Protein AF-A0A1V6JJ56-F1 (afdb_monomer)

Foldseek 3Di:
DVVVVVVVCVVCVVVPLFDWDWDWDADPVRDIDIDIDDGDLLSLQCVQQVASAFDPDQPPDARGEHELVSLLVSLVSCVVVDPDPFSLVSSLVSLVSCSVRNYHYPPHRSVVVNVCSVVVVCVVVRVD

Solvent-accessible surface area (backbone atoms only — not comparable to full-atom values): 7423 Å² total; per-residue (Å²): 110,68,72,60,52,54,52,48,51,64,77,40,55,93,45,68,96,50,72,57,56,70,50,76,50,73,47,98,85,76,47,72,48,80,47,75,51,79,59,48,68,68,48,55,51,27,59,73,33,72,37,96,60,65,27,94,46,50,84,81,40,72,51,36,53,33,53,64,68,57,43,47,50,52,24,62,76,42,41,94,81,49,92,50,93,43,62,61,50,30,30,45,55,48,36,54,49,27,44,70,34,9,31,26,40,71,86,35,55,29,70,58,52,52,48,40,48,71,73,49,76,46,47,80,75,48,76,106

Radius of gyration: 17.36 Å; Cα contacts (8 Å, |Δi|>4): 171; chains: 1; bounding box: 45×35×47 Å

Nearest PDB structures (foldseek):
  5dar-assembly2_F  TM=9.388E-01  e=1.114E-13  Methanocaldococcus jannaschii
  7asa-assembly1_K  TM=8.728E-01  e=2.189E-09  Bacillus subtilis subsp. subtilis str. 168
  1jqs-assembly1_A  TM=8.949E-01  e=4.533E-09  Escherichia coli
  8v9l-assembly1_J  TM=8.299E-01  e=4.275E-08  Mycolicibacterium smegmatis MC2 155
  5mmm-assembly1_J  TM=7.589E-01  e=2.331E-08  Spinacia oleracea

Structure (mmCIF, N/CA/C/O backbone):
data_AF-A0A1V6JJ56-F1
#
_entry.id   AF-A0A1V6JJ56-F1
#
loop_
_atom_site.group_PDB
_atom_site.id
_atom_site.type_symbol
_atom_site.label_atom_id
_atom_site.label_alt_id
_atom_site.label_comp_id
_atom_site.label_asym_id
_atom_site.label_entity_id
_atom_site.label_seq_id
_atom_site.pdbx_PDB_ins_code
_atom_site.Cartn_x
_atom_site.Cartn_y
_atom_site.Cartn_z
_atom_site.occupancy
_atom_site.B_iso_or_equiv
_atom_site.auth_seq_id
_atom_site.auth_comp_id
_atom_site.auth_asym_id
_atom_site.auth_atom_id
_atom_site.pdbx_PDB_model_num
ATOM 1 N N . MET A 1 1 ? 16.982 4.528 -26.884 1.00 60.19 1 MET A N 1
ATOM 2 C CA . MET A 1 1 ? 16.050 5.174 -25.929 1.00 60.19 1 MET A CA 1
ATOM 3 C C . MET A 1 1 ? 14.594 4.828 -26.216 1.00 60.19 1 MET A C 1
ATOM 5 O O . MET A 1 1 ? 14.000 4.235 -25.333 1.00 60.19 1 MET A O 1
ATOM 9 N N . LYS A 1 2 ? 14.036 5.088 -27.414 1.00 71.12 2 LYS A N 1
ATOM 10 C CA . LYS A 1 2 ? 12.629 4.735 -27.731 1.00 71.12 2 LYS A CA 1
ATOM 11 C C . LYS A 1 2 ? 12.255 3.277 -27.430 1.00 71.12 2 LYS A C 1
ATOM 13 O O . LYS A 1 2 ? 11.293 3.057 -26.717 1.00 71.12 2 LYS A O 1
ATOM 18 N N . ALA A 1 3 ? 13.086 2.316 -27.843 1.00 76.38 3 ALA A N 1
ATOM 19 C CA . ALA A 1 3 ? 12.835 0.894 -27.583 1.00 76.38 3 ALA A CA 1
ATOM 20 C C . ALA A 1 3 ? 12.658 0.556 -26.087 1.00 76.38 3 ALA A C 1
ATOM 22 O O . ALA A 1 3 ? 11.805 -0.245 -25.743 1.00 76.38 3 ALA A O 1
ATOM 23 N N . VAL A 1 4 ? 13.412 1.210 -25.195 1.00 76.38 4 VAL A N 1
ATOM 24 C CA . VAL A 1 4 ? 13.310 1.006 -23.737 1.00 76.38 4 VAL A CA 1
ATOM 25 C C . VAL A 1 4 ? 12.002 1.595 -23.203 1.00 76.38 4 VAL A C 1
ATOM 27 O O . VAL A 1 4 ? 11.331 0.973 -22.390 1.00 76.38 4 VAL A O 1
ATOM 30 N N . VAL A 1 5 ? 11.617 2.780 -23.684 1.00 78.31 5 VAL A N 1
ATOM 31 C CA . VAL A 1 5 ? 10.374 3.457 -23.278 1.00 78.31 5 VAL A CA 1
ATOM 32 C C . VAL A 1 5 ? 9.142 2.679 -23.746 1.00 78.31 5 VAL A C 1
ATOM 34 O O . VAL A 1 5 ? 8.200 2.510 -22.977 1.00 78.31 5 VAL A O 1
ATOM 37 N N . ASP A 1 6 ? 9.160 2.163 -24.974 1.00 82.31 6 ASP A N 1
ATOM 38 C CA . ASP A 1 6 ? 8.051 1.386 -25.536 1.00 82.31 6 ASP A CA 1
ATOM 39 C C . ASP A 1 6 ? 7.867 0.046 -24.802 1.00 82.31 6 ASP A C 1
ATOM 41 O O . ASP A 1 6 ? 6.738 -0.366 -24.529 1.00 82.31 6 ASP A O 1
ATOM 45 N N . GLU A 1 7 ? 8.969 -0.612 -24.431 1.00 80.88 7 GLU A N 1
ATOM 46 C CA . GLU A 1 7 ? 8.956 -1.853 -23.650 1.00 80.88 7 GLU A CA 1
ATOM 47 C C . GLU A 1 7 ? 8.431 -1.619 -22.221 1.00 80.88 7 GLU A C 1
ATOM 49 O O . GLU A 1 7 ? 7.619 -2.402 -21.725 1.00 80.88 7 GLU A O 1
ATOM 54 N N . ILE A 1 8 ? 8.837 -0.514 -21.577 1.00 80.38 8 ILE A N 1
ATOM 55 C CA . ILE A 1 8 ? 8.313 -0.104 -20.265 1.00 80.38 8 ILE A CA 1
ATOM 56 C C . ILE A 1 8 ? 6.808 0.127 -20.362 1.00 80.38 8 ILE A C 1
ATOM 58 O O . ILE A 1 8 ? 6.066 -0.495 -19.612 1.00 80.38 8 ILE A O 1
ATOM 62 N N . ASN A 1 9 ? 6.352 0.942 -21.318 1.00 79.38 9 ASN A N 1
ATOM 63 C CA . ASN A 1 9 ? 4.933 1.266 -21.481 1.00 79.38 9 ASN A CA 1
ATOM 64 C C . ASN A 1 9 ? 4.072 0.032 -21.777 1.00 79.38 9 ASN A C 1
ATOM 66 O O . ASN A 1 9 ? 2.933 -0.034 -21.323 1.00 79.38 9 ASN A O 1
ATOM 70 N N . LYS A 1 10 ? 4.601 -0.964 -22.503 1.00 81.12 10 LYS A N 1
ATOM 71 C CA . LYS A 1 10 ? 3.916 -2.252 -22.694 1.00 81.12 10 LYS A CA 1
ATOM 72 C C . LYS A 1 10 ? 3.760 -3.018 -21.384 1.00 81.12 10 LYS A C 1
ATOM 74 O O . LYS A 1 10 ? 2.677 -3.525 -21.119 1.00 81.12 10 LYS A O 1
ATOM 79 N N . LYS A 1 11 ? 4.819 -3.105 -20.572 1.00 75.44 11 LYS A N 1
ATOM 80 C CA . LYS A 1 11 ? 4.787 -3.832 -19.291 1.00 75.44 11 LYS A CA 1
ATOM 81 C C . LYS A 1 11 ? 4.022 -3.087 -18.192 1.00 75.44 11 LYS A C 1
ATOM 83 O O . LYS A 1 11 ? 3.528 -3.721 -17.267 1.00 75.44 11 LYS A O 1
ATOM 88 N N . THR A 1 12 ? 3.918 -1.761 -18.274 1.00 74.94 12 THR A N 1
ATOM 89 C CA . THR A 1 12 ? 3.207 -0.922 -17.296 1.00 74.94 12 THR A CA 1
ATOM 90 C C . THR A 1 12 ? 1.808 -0.505 -17.750 1.00 74.94 12 THR A C 1
ATOM 92 O O . THR A 1 12 ? 1.141 0.231 -17.023 1.00 74.94 12 THR A O 1
ATOM 95 N N . ALA A 1 13 ? 1.322 -0.991 -18.899 1.00 71.69 13 ALA A N 1
ATOM 96 C CA . ALA A 1 13 ? -0.000 -0.654 -19.433 1.00 71.69 13 ALA A CA 1
ATOM 97 C C . ALA A 1 13 ? -1.139 -0.967 -18.444 1.00 71.69 13 ALA A C 1
ATOM 99 O O . ALA A 1 13 ? -2.054 -0.160 -18.279 1.00 71.69 13 ALA A O 1
ATOM 100 N N . ASP A 1 14 ? -1.039 -2.078 -17.712 1.00 68.81 14 ASP A N 1
ATOM 101 C CA . ASP A 1 14 ? -2.023 -2.480 -16.692 1.00 68.81 14 ASP A CA 1
ATOM 102 C C . ASP A 1 14 ? -1.948 -1.624 -15.410 1.00 68.81 14 ASP A C 1
ATOM 104 O O . ASP A 1 14 ? -2.877 -1.582 -14.591 1.00 68.81 14 ASP A O 1
ATOM 108 N N . PHE A 1 15 ? -0.838 -0.899 -15.250 1.00 67.88 15 PHE A N 1
ATOM 109 C CA . PHE A 1 15 ? -0.556 0.002 -14.137 1.00 67.88 15 PHE A CA 1
ATOM 110 C C . PHE A 1 15 ? -0.670 1.482 -14.528 1.00 67.88 15 PHE A C 1
ATOM 112 O O . PHE A 1 15 ? -0.161 2.350 -13.818 1.00 67.88 15 PHE A O 1
ATOM 119 N N . ASN A 1 16 ? -1.333 1.787 -15.646 1.00 63.53 16 ASN A N 1
ATOM 120 C CA . ASN A 1 16 ? -1.449 3.149 -16.151 1.00 63.53 16 ASN A CA 1
ATOM 121 C C . ASN A 1 16 ? -2.060 4.090 -15.092 1.00 63.53 16 ASN A C 1
ATOM 123 O O . ASN A 1 16 ? -3.086 3.782 -14.484 1.00 63.53 16 ASN A O 1
ATOM 127 N N . GLY A 1 17 ? -1.396 5.221 -14.844 1.00 66.81 17 GLY A N 1
ATOM 128 C CA . GLY A 1 17 ? -1.743 6.165 -13.776 1.00 66.81 17 GLY A CA 1
ATOM 129 C C . GLY A 1 17 ? -1.116 5.877 -12.403 1.00 66.81 17 GLY A C 1
ATOM 130 O O . GLY A 1 17 ? -1.278 6.691 -11.497 1.00 66.81 17 GLY A O 1
ATOM 131 N N . MET A 1 18 ? -0.367 4.780 -12.233 1.00 72.50 18 MET A N 1
ATOM 132 C CA . MET A 1 18 ? 0.359 4.466 -10.996 1.00 72.50 18 MET A CA 1
ATOM 133 C C . MET A 1 18 ? 1.869 4.646 -11.161 1.00 72.50 18 MET A C 1
ATOM 135 O O . MET A 1 18 ? 2.451 4.345 -12.201 1.00 72.50 18 MET A O 1
ATOM 139 N N . GLN A 1 19 ? 2.527 5.115 -10.102 1.00 70.62 19 GLN A N 1
ATOM 140 C CA . GLN A 1 19 ? 3.986 5.152 -10.046 1.00 70.62 19 GLN A CA 1
ATOM 141 C C . GLN A 1 19 ? 4.504 3.744 -9.752 1.00 70.62 19 GLN A C 1
ATOM 143 O O . GLN A 1 19 ? 4.241 3.221 -8.676 1.00 70.62 19 GLN A O 1
ATOM 148 N N . VAL A 1 20 ? 5.232 3.133 -10.687 1.00 77.75 20 VAL A N 1
ATOM 149 C CA . VAL A 1 20 ? 5.821 1.797 -10.512 1.00 77.75 20 VAL A CA 1
ATOM 150 C C . VAL A 1 20 ? 7.342 1.899 -10.635 1.00 77.75 20 VAL A C 1
ATOM 152 O O . VAL A 1 20 ? 7.820 2.507 -11.596 1.00 77.75 20 VAL A O 1
ATOM 155 N N . PRO A 1 21 ? 8.121 1.350 -9.686 1.00 78.75 21 PRO A N 1
ATOM 156 C CA . PRO A 1 21 ? 9.571 1.315 -9.814 1.00 78.75 21 PRO A CA 1
ATOM 157 C C . PRO A 1 21 ? 9.977 0.359 -10.942 1.00 78.75 21 PRO A C 1
ATOM 159 O O . PRO A 1 21 ? 9.478 -0.762 -11.033 1.00 78.75 21 PRO A O 1
ATOM 162 N N . VAL A 1 22 ? 10.901 0.801 -11.793 1.00 82.69 22 VAL A N 1
ATOM 163 C CA . VAL A 1 22 ? 11.432 0.005 -12.905 1.00 82.69 22 VAL A CA 1
ATOM 164 C C . VAL A 1 22 ? 12.946 -0.061 -12.782 1.00 82.69 22 VAL A C 1
ATOM 166 O O . VAL A 1 22 ? 13.608 0.974 -12.699 1.00 82.69 22 VAL A O 1
ATOM 169 N N . ILE A 1 23 ? 13.486 -1.276 -12.789 1.00 83.38 23 ILE A N 1
ATOM 170 C CA . ILE A 1 23 ? 14.924 -1.527 -12.822 1.00 83.38 23 ILE A CA 1
ATOM 171 C C . ILE A 1 23 ? 15.303 -1.827 -14.270 1.00 83.38 23 ILE A C 1
ATOM 173 O O . ILE A 1 23 ? 14.744 -2.722 -14.906 1.00 83.38 23 ILE A O 1
ATOM 177 N N . VAL A 1 24 ? 16.238 -1.040 -14.804 1.00 83.38 24 VAL A N 1
ATOM 178 C CA . VAL A 1 24 ? 16.774 -1.219 -16.155 1.00 83.38 24 VAL A CA 1
ATOM 179 C C . VAL A 1 24 ? 18.225 -1.649 -16.035 1.00 83.38 24 VAL A C 1
ATOM 181 O O . VAL A 1 24 ? 19.091 -0.846 -15.693 1.00 83.38 24 VAL A O 1
ATOM 184 N N . THR A 1 25 ? 18.485 -2.913 -16.343 1.00 84.31 25 THR A N 1
ATOM 185 C CA . THR A 1 25 ? 19.838 -3.469 -16.378 1.00 84.31 25 THR A CA 1
ATOM 186 C C . THR A 1 25 ? 20.345 -3.418 -17.810 1.00 84.31 25 THR A C 1
ATOM 188 O O . THR A 1 25 ? 19.688 -3.938 -18.710 1.00 84.31 25 THR A O 1
ATOM 191 N N . VAL A 1 26 ? 21.493 -2.777 -18.039 1.00 84.50 26 VAL A N 1
ATOM 192 C CA . VAL A 1 26 ? 22.120 -2.673 -19.365 1.00 84.50 26 VAL A CA 1
ATOM 193 C C . VAL A 1 26 ? 23.440 -3.432 -19.348 1.00 84.50 26 VAL A C 1
ATOM 195 O O . VAL A 1 26 ? 24.278 -3.179 -18.489 1.00 84.50 26 VAL A O 1
ATOM 198 N N . ASP A 1 27 ? 23.607 -4.350 -20.294 1.00 84.81 27 ASP A N 1
ATOM 199 C CA . ASP A 1 27 ? 24.822 -5.146 -20.480 1.00 84.81 27 ASP A CA 1
ATOM 200 C C . ASP A 1 27 ? 25.762 -4.493 -21.516 1.00 84.81 27 ASP A C 1
ATOM 202 O O . ASP A 1 27 ? 25.322 -3.717 -22.374 1.00 84.81 27 ASP A O 1
ATOM 206 N N . ASP A 1 28 ? 27.048 -4.853 -21.501 1.00 79.75 28 ASP A N 1
ATOM 207 C CA . ASP A 1 28 ? 2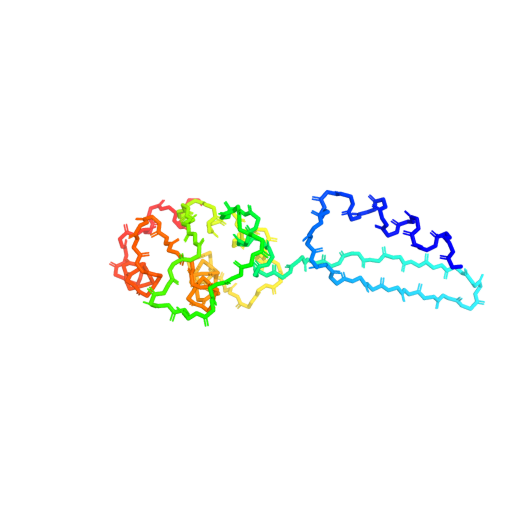8.094 -4.290 -22.378 1.00 79.75 28 ASP A CA 1
ATOM 208 C C . ASP A 1 28 ? 27.788 -4.483 -23.875 1.00 79.75 28 ASP A C 1
ATOM 210 O O . ASP A 1 28 ? 28.208 -3.704 -24.736 1.00 79.75 28 ASP A O 1
ATOM 214 N N . LYS A 1 29 ? 26.974 -5.494 -24.203 1.00 79.19 29 LYS A N 1
ATOM 215 C CA . LYS A 1 29 ? 26.482 -5.773 -25.561 1.00 79.19 29 LYS A CA 1
ATOM 216 C C . LYS A 1 29 ? 25.311 -4.884 -25.999 1.00 79.19 29 LYS A C 1
ATOM 218 O O . LYS A 1 29 ? 24.716 -5.150 -27.041 1.00 79.19 29 LYS A O 1
ATOM 223 N N . ARG A 1 30 ? 24.974 -3.836 -25.236 1.00 73.00 30 ARG A N 1
ATOM 224 C CA . ARG A 1 30 ? 23.795 -2.963 -25.436 1.00 73.00 30 ARG A CA 1
ATOM 225 C C . ARG A 1 30 ? 22.454 -3.699 -25.347 1.00 73.00 30 ARG A C 1
ATOM 227 O O . ARG A 1 30 ? 21.436 -3.178 -25.806 1.00 73.00 30 ARG A O 1
ATOM 234 N N . ASN A 1 31 ? 22.444 -4.882 -24.739 1.00 76.19 31 ASN A N 1
ATOM 235 C CA . ASN A 1 31 ? 21.213 -5.562 -24.361 1.00 76.19 31 ASN A CA 1
ATOM 236 C C . ASN A 1 31 ? 20.671 -4.916 -23.086 1.00 76.19 31 ASN A C 1
ATOM 238 O O . ASN A 1 31 ? 21.444 -4.539 -22.207 1.00 76.19 31 ASN A O 1
ATOM 242 N N . PHE A 1 32 ? 19.354 -4.773 -22.995 1.00 79.38 32 PHE A N 1
ATOM 243 C CA . PHE A 1 32 ? 18.687 -4.190 -21.839 1.00 79.38 32 PHE A CA 1
ATOM 244 C C . PHE A 1 32 ? 17.624 -5.155 -21.318 1.00 79.38 32 PHE A C 1
ATOM 246 O O . PHE A 1 32 ? 16.807 -5.663 -22.084 1.00 79.38 32 PHE A O 1
ATOM 253 N N . THR A 1 33 ? 17.627 -5.382 -20.011 1.00 80.06 33 THR A N 1
ATOM 254 C CA . THR A 1 33 ? 16.597 -6.141 -19.304 1.00 80.06 33 THR A CA 1
ATOM 255 C C . THR A 1 33 ? 15.804 -5.163 -18.455 1.00 80.06 33 THR A C 1
ATOM 257 O O . THR A 1 33 ? 16.376 -4.377 -17.702 1.00 80.06 33 THR A O 1
ATOM 260 N N . ILE A 1 34 ? 14.483 -5.186 -18.610 1.00 81.44 34 ILE A N 1
ATOM 261 C CA . ILE A 1 34 ? 13.566 -4.327 -17.862 1.00 81.44 34 ILE A CA 1
ATOM 262 C C . ILE A 1 34 ? 12.778 -5.201 -16.898 1.00 81.44 34 ILE A C 1
ATOM 264 O O . ILE A 1 34 ? 11.968 -6.030 -17.337 1.00 81.44 34 ILE A O 1
ATOM 268 N N . GLU A 1 35 ? 12.988 -4.971 -15.609 1.00 80.06 35 GLU A N 1
ATOM 269 C CA . GLU A 1 35 ? 12.243 -5.585 -14.516 1.00 80.06 35 GLU A CA 1
ATOM 270 C C . GLU A 1 35 ? 11.318 -4.535 -13.901 1.00 80.06 35 GLU A C 1
ATOM 272 O O . GLU A 1 35 ? 11.749 -3.466 -13.463 1.00 80.06 35 GLU A O 1
ATOM 277 N N . VAL A 1 36 ? 10.019 -4.823 -13.918 1.00 81.06 36 VAL A N 1
ATOM 278 C CA . VAL A 1 36 ? 9.006 -3.968 -13.300 1.00 81.06 36 VAL A CA 1
ATOM 279 C C . VAL A 1 36 ? 8.796 -4.474 -11.881 1.00 81.06 36 VAL A C 1
ATOM 281 O O . VAL A 1 36 ? 8.459 -5.639 -11.685 1.00 81.06 36 VAL A O 1
ATOM 284 N N . GLY A 1 37 ? 9.044 -3.612 -10.899 1.00 76.69 37 GLY A N 1
ATOM 285 C CA . GLY A 1 37 ? 8.852 -3.942 -9.495 1.00 76.69 37 GLY A CA 1
ATOM 286 C C . GLY A 1 37 ? 7.384 -3.897 -9.076 1.00 76.69 37 GLY A C 1
ATOM 287 O O . GLY A 1 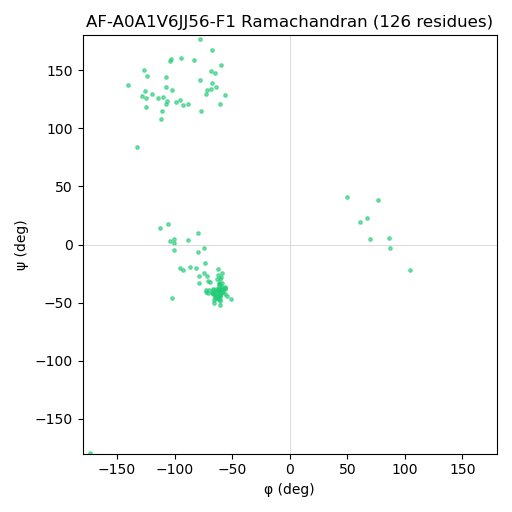37 ? 6.493 -3.511 -9.834 1.00 76.69 37 GLY A O 1
ATOM 288 N N . ILE A 1 38 ? 7.135 -4.256 -7.819 1.00 77.69 38 ILE A N 1
ATOM 289 C CA . ILE A 1 38 ? 5.801 -4.171 -7.223 1.00 77.69 38 ILE A CA 1
ATOM 290 C C . ILE A 1 38 ? 5.459 -2.689 -6.978 1.00 77.69 38 ILE A C 1
ATOM 292 O O . ILE A 1 38 ? 6.288 -1.954 -6.426 1.00 77.69 38 ILE A O 1
ATOM 296 N N . PRO A 1 39 ? 4.255 -2.218 -7.355 1.00 80.94 39 PRO A N 1
ATOM 297 C CA . PRO A 1 39 ? 3.837 -0.847 -7.090 1.00 80.94 39 PRO A CA 1
ATOM 298 C C . PRO A 1 39 ? 3.821 -0.505 -5.584 1.00 80.94 39 PRO A C 1
ATOM 300 O O . PRO A 1 39 ? 3.655 -1.371 -4.713 1.00 80.94 39 PRO A O 1
ATOM 303 N N . PRO A 1 40 ? 3.967 0.784 -5.233 1.00 84.19 40 PRO A N 1
ATOM 304 C CA . PRO A 1 40 ? 3.859 1.245 -3.860 1.00 84.19 40 PRO A CA 1
ATOM 305 C C . PRO A 1 40 ? 2.432 1.036 -3.339 1.00 84.19 40 PRO A C 1
ATOM 307 O O . PRO A 1 40 ? 1.454 1.157 -4.077 1.00 84.19 40 PRO A O 1
ATOM 310 N N . THR A 1 41 ? 2.310 0.768 -2.035 1.00 84.94 41 THR A N 1
ATOM 311 C CA . THR A 1 41 ? 1.015 0.482 -1.389 1.00 84.94 41 THR A CA 1
ATOM 312 C C . THR A 1 41 ? 0.059 1.655 -1.572 1.00 84.94 41 THR A C 1
ATOM 314 O O . THR A 1 41 ? -1.111 1.460 -1.869 1.00 84.94 41 THR A O 1
ATOM 317 N N . THR A 1 42 ? 0.584 2.878 -1.488 1.00 84.56 42 THR A N 1
ATOM 318 C CA . THR A 1 42 ? -0.148 4.124 -1.718 1.00 84.56 42 THR A CA 1
ATOM 319 C C . THR A 1 42 ? -0.852 4.151 -3.071 1.00 84.56 42 THR A C 1
ATOM 321 O O . THR A 1 42 ? -2.019 4.518 -3.130 1.00 84.56 42 THR A O 1
ATOM 324 N N . ALA A 1 43 ? -0.182 3.727 -4.148 1.00 84.12 43 ALA A N 1
ATOM 325 C CA . ALA A 1 43 ? -0.774 3.731 -5.484 1.00 84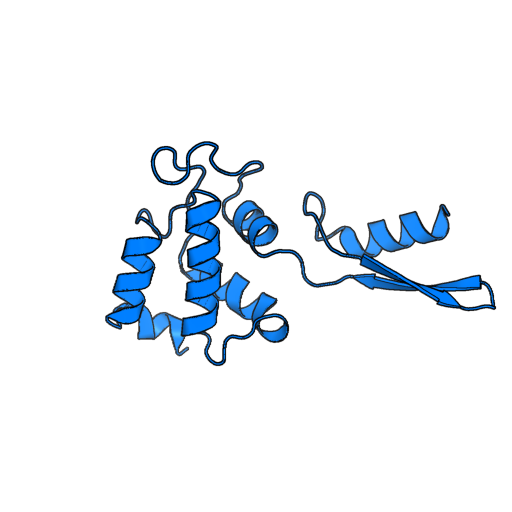.12 43 ALA A CA 1
ATOM 326 C C . ALA A 1 43 ? -1.881 2.675 -5.622 1.00 84.12 43 ALA A C 1
ATOM 328 O O . ALA A 1 43 ? -2.922 2.954 -6.211 1.00 84.12 43 ALA A O 1
ATOM 329 N N . LEU A 1 44 ? -1.687 1.493 -5.027 1.00 84.50 44 LEU A N 1
ATOM 330 C CA . LEU A 1 44 ? -2.704 0.437 -5.003 1.00 84.50 44 LEU A CA 1
ATOM 331 C C . LEU A 1 44 ? -3.946 0.857 -4.209 1.00 84.50 44 LEU A C 1
ATOM 333 O O . LEU A 1 44 ? -5.065 0.687 -4.683 1.00 84.50 44 LEU A O 1
ATOM 337 N N . VAL A 1 45 ? -3.749 1.464 -3.035 1.00 85.44 45 VAL A N 1
ATOM 338 C CA . VAL A 1 45 ? -4.841 1.992 -2.205 1.00 85.44 45 VAL A CA 1
ATOM 339 C C . VAL A 1 45 ? -5.588 3.101 -2.942 1.00 85.44 45 VAL A C 1
ATOM 341 O O . VAL A 1 45 ? -6.811 3.092 -2.960 1.00 85.44 45 VAL A O 1
ATOM 344 N N . MET A 1 46 ? -4.876 4.026 -3.593 1.00 83.31 46 MET A N 1
ATOM 345 C CA . MET A 1 46 ? -5.490 5.098 -4.383 1.00 83.31 46 MET A CA 1
ATOM 346 C C . MET A 1 46 ? -6.332 4.558 -5.546 1.00 83.31 46 MET A C 1
ATOM 348 O O . MET A 1 46 ? -7.4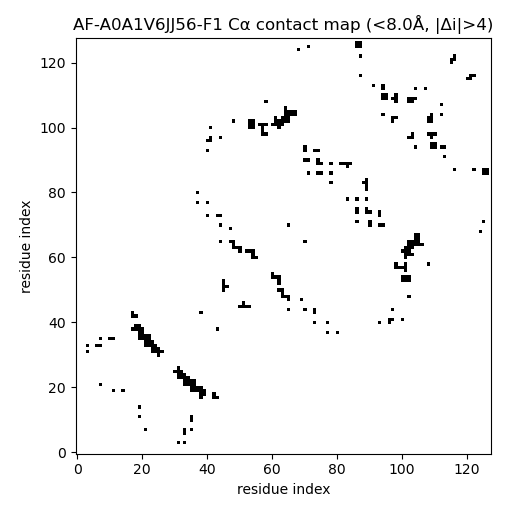23 5.068 -5.788 1.00 83.31 46 MET A O 1
ATOM 352 N N . LYS A 1 47 ? -5.865 3.502 -6.225 1.00 83.19 47 LYS A N 1
ATOM 353 C CA . LYS A 1 47 ? -6.600 2.847 -7.315 1.00 83.19 47 LYS A CA 1
ATOM 354 C C . LYS A 1 47 ? -7.882 2.176 -6.824 1.00 83.19 47 LYS A C 1
ATOM 356 O O . LYS A 1 47 ? -8.935 2.417 -7.403 1.00 83.19 47 LYS A O 1
ATOM 361 N N . GLU A 1 48 ? -7.804 1.369 -5.768 1.00 83.81 48 GLU A N 1
ATOM 362 C CA . GLU A 1 48 ? -8.981 0.677 -5.218 1.00 83.81 48 GLU A CA 1
ATOM 363 C C . GLU A 1 48 ? -9.969 1.654 -4.555 1.00 83.81 48 GLU A C 1
ATOM 365 O O . GLU A 1 48 ? -11.174 1.443 -4.632 1.00 83.81 48 GLU A O 1
ATOM 370 N N . ALA A 1 49 ? -9.479 2.749 -3.963 1.00 82.75 49 ALA A N 1
ATOM 371 C CA . ALA A 1 49 ? -10.318 3.821 -3.420 1.00 82.75 49 ALA A CA 1
ATOM 372 C C . ALA A 1 49 ? -10.834 4.799 -4.499 1.00 82.75 49 ALA A C 1
ATOM 374 O O . ALA A 1 49 ? -11.624 5.688 -4.191 1.00 82.75 49 ALA A O 1
ATOM 375 N N . GLY A 1 50 ? -10.386 4.672 -5.755 1.00 78.62 50 GLY A N 1
ATOM 376 C CA . GLY A 1 50 ? -10.812 5.524 -6.870 1.00 78.62 50 GLY A CA 1
ATOM 377 C C . GLY A 1 50 ? -10.369 6.990 -6.772 1.00 78.62 50 GLY A C 1
ATOM 378 O O . GLY A 1 50 ? -10.987 7.858 -7.387 1.00 78.62 50 GLY A O 1
ATOM 379 N N . ILE A 1 51 ? -9.313 7.287 -6.009 1.00 79.38 51 ILE A N 1
ATOM 380 C CA . ILE A 1 51 ? -8.831 8.653 -5.766 1.00 79.38 51 ILE A CA 1
ATOM 381 C C . ILE A 1 51 ? -7.528 8.924 -6.519 1.00 79.38 51 ILE A C 1
ATOM 383 O O . ILE A 1 51 ? -6.599 8.124 -6.504 1.00 79.38 51 ILE A O 1
ATOM 387 N N . ALA A 1 52 ? -7.423 10.092 -7.155 1.00 71.69 52 ALA A N 1
ATOM 388 C CA . ALA A 1 52 ? -6.194 10.512 -7.839 1.00 71.69 52 ALA A CA 1
ATOM 389 C C . ALA A 1 52 ? -5.194 11.218 -6.905 1.00 71.69 52 ALA A C 1
ATOM 391 O O . ALA A 1 52 ? -4.012 11.342 -7.226 1.00 71.69 5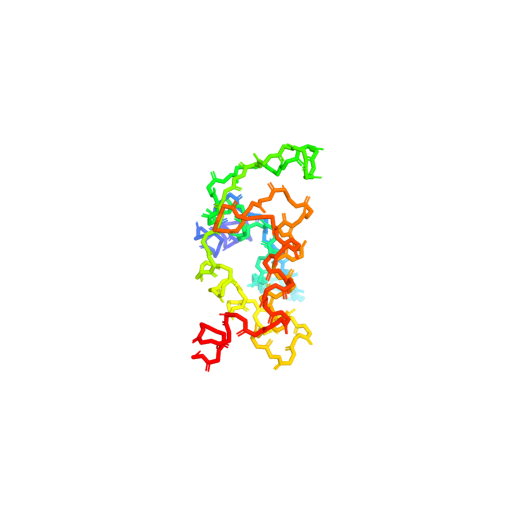2 ALA A O 1
ATOM 392 N N . LYS A 1 53 ? -5.663 11.720 -5.755 1.00 76.00 53 LYS A N 1
ATOM 393 C CA . LYS A 1 53 ? -4.855 12.461 -4.786 1.00 76.00 53 LYS A CA 1
ATOM 394 C C . LYS A 1 53 ? -5.258 12.067 -3.370 1.00 76.00 53 LYS A C 1
ATOM 396 O O . LYS A 1 53 ? -6.443 11.949 -3.076 1.00 76.00 53 LYS A O 1
ATOM 401 N N . GLY A 1 54 ? -4.261 11.873 -2.510 1.00 75.00 54 GLY A N 1
ATOM 402 C CA . GLY A 1 54 ? -4.482 11.661 -1.081 1.00 75.00 54 GLY A CA 1
ATOM 403 C C . GLY A 1 54 ? -5.021 12.916 -0.395 1.00 75.00 54 GLY A C 1
ATOM 404 O O . GLY A 1 54 ? -4.994 14.014 -0.958 1.00 75.00 54 GLY A O 1
ATOM 405 N N . SER A 1 55 ? -5.488 12.748 0.837 1.00 81.00 55 SER A N 1
ATOM 406 C CA . SER A 1 55 ? -5.972 13.843 1.669 1.00 81.00 55 SER A CA 1
ATOM 407 C C . SER A 1 55 ? -4.847 14.826 1.983 1.00 81.00 55 SER A C 1
ATOM 409 O O . SER A 1 55 ? -3.734 14.426 2.326 1.00 81.00 55 SER A O 1
ATOM 411 N N . ALA A 1 56 ? -5.143 16.123 1.880 1.00 78.75 56 ALA A N 1
ATOM 412 C CA . ALA A 1 56 ? -4.223 17.179 2.300 1.00 78.75 56 ALA A CA 1
ATOM 413 C C . ALA A 1 56 ? -4.097 17.259 3.833 1.00 78.75 56 ALA A C 1
ATOM 415 O O . ALA A 1 56 ? -3.056 17.668 4.339 1.00 78.75 56 ALA A O 1
ATOM 416 N N . GLU A 1 57 ? -5.135 16.835 4.561 1.00 81.31 57 GLU A N 1
ATOM 417 C CA . GLU A 1 57 ? -5.181 16.802 6.026 1.00 81.31 57 GLU A CA 1
ATOM 418 C C . GLU A 1 57 ? -5.701 15.436 6.500 1.00 81.31 57 GLU A C 1
ATOM 420 O O . GLU A 1 57 ? -6.901 15.269 6.772 1.00 81.31 57 GLU A O 1
ATOM 425 N N . PRO A 1 58 ? -4.809 14.434 6.590 1.00 75.69 58 PRO A N 1
ATOM 426 C CA . PRO A 1 58 ? -5.181 13.086 6.990 1.00 75.69 58 PRO A CA 1
ATOM 427 C C . PRO A 1 58 ? -5.777 13.081 8.403 1.00 75.69 58 PRO A C 1
ATOM 429 O O . PRO A 1 58 ? -5.136 13.493 9.368 1.00 75.69 58 PRO A O 1
ATOM 432 N N . GLY A 1 59 ? -7.021 12.613 8.528 1.00 69.75 59 GLY A N 1
ATOM 433 C CA . GLY A 1 59 ? -7.754 12.541 9.798 1.00 69.75 59 GLY A CA 1
ATOM 434 C C . GLY A 1 59 ? -8.839 13.607 9.978 1.00 69.75 59 GLY A C 1
ATOM 435 O O . GLY A 1 59 ? -9.780 13.357 10.733 1.00 69.75 59 GLY A O 1
ATOM 436 N N . THR A 1 60 ? -8.756 14.725 9.250 1.00 74.06 60 THR A N 1
ATOM 437 C CA . THR A 1 60 ? -9.821 15.745 9.187 1.00 74.06 60 THR A CA 1
ATOM 438 C C . THR A 1 60 ? -10.608 15.618 7.889 1.00 74.06 60 THR A C 1
ATOM 440 O O . THR A 1 60 ? -11.836 15.602 7.907 1.00 74.06 60 THR A O 1
ATOM 443 N N . GLN A 1 61 ? -9.902 15.478 6.764 1.00 75.81 61 GLN A N 1
ATOM 444 C CA . GLN A 1 61 ? -10.501 15.304 5.445 1.00 75.81 61 GLN A CA 1
ATOM 445 C C . GLN A 1 61 ? -10.317 13.855 4.994 1.00 75.81 61 GLN A C 1
ATOM 447 O O . GLN A 1 61 ? -9.193 13.348 4.940 1.00 75.81 61 GLN A O 1
ATOM 452 N N . VAL A 1 62 ? -11.423 13.184 4.685 1.00 79.00 62 VAL A N 1
ATOM 453 C CA . VAL A 1 62 ? -11.411 11.830 4.125 1.00 79.00 62 VAL A CA 1
ATOM 454 C C . VAL A 1 62 ? -11.338 11.951 2.609 1.00 79.00 62 VAL A C 1
ATOM 456 O O . VAL A 1 62 ? -12.196 12.582 1.999 1.00 79.00 62 VAL A O 1
ATOM 459 N N . ALA A 1 63 ? -10.295 11.382 2.008 1.00 79.94 63 ALA A N 1
ATOM 460 C CA . ALA A 1 63 ? -10.103 11.408 0.561 1.00 79.94 63 ALA A CA 1
ATOM 461 C C . ALA A 1 63 ? -10.970 10.365 -0.156 1.00 79.94 63 ALA A C 1
ATOM 463 O O . ALA A 1 63 ? -11.424 10.616 -1.266 1.00 79.94 63 ALA A O 1
ATOM 464 N N . GLY A 1 64 ? -11.212 9.219 0.481 1.00 83.88 64 GLY A N 1
ATOM 465 C CA . GLY A 1 64 ? -12.015 8.125 -0.058 1.00 83.88 64 GLY A CA 1
ATOM 466 C C . GLY A 1 64 ? -12.239 7.026 0.976 1.00 83.88 64 GLY A C 1
ATOM 467 O O . GLY A 1 64 ? -11.741 7.122 2.100 1.00 83.88 64 GLY A O 1
ATOM 468 N N . ASP A 1 65 ? -12.958 5.983 0.573 1.00 86.12 65 ASP A N 1
ATOM 469 C CA . ASP A 1 65 ? -13.237 4.801 1.389 1.00 86.12 65 ASP A CA 1
ATOM 470 C C . ASP A 1 65 ? -12.769 3.535 0.664 1.00 86.12 65 ASP A C 1
ATOM 472 O O . ASP A 1 65 ? -12.822 3.457 -0.565 1.00 86.12 65 ASP A O 1
ATOM 476 N N . LEU A 1 66 ? -12.281 2.563 1.428 1.00 86.31 66 LEU A N 1
ATOM 477 C CA . LEU A 1 66 ? -11.781 1.291 0.926 1.00 86.31 66 LEU A CA 1
ATOM 478 C C . LEU A 1 66 ? -12.453 0.136 1.688 1.00 86.31 66 LEU A C 1
ATOM 480 O O . LEU A 1 66 ? -12.382 0.103 2.916 1.00 86.31 66 LEU A O 1
ATOM 484 N N . PRO A 1 67 ? -13.047 -0.862 1.014 1.00 88.38 67 PRO A N 1
ATOM 485 C CA . PRO A 1 67 ? -13.568 -2.036 1.706 1.00 88.38 67 PRO A CA 1
ATOM 486 C C . PRO A 1 67 ? -12.426 -2.881 2.288 1.00 88.38 67 PRO A C 1
ATOM 488 O O . PRO A 1 67 ? -11.337 -2.964 1.708 1.00 88.38 67 PRO A O 1
ATOM 491 N N . LEU A 1 68 ? -12.675 -3.564 3.410 1.00 84.62 68 LEU A N 1
ATOM 492 C CA . LEU A 1 68 ? -11.651 -4.371 4.085 1.00 84.62 68 LEU A CA 1
ATOM 493 C C . LEU A 1 68 ? -11.091 -5.471 3.168 1.00 84.62 68 LEU A C 1
ATOM 495 O O . LEU A 1 68 ? -9.888 -5.720 3.152 1.00 84.62 68 LEU A O 1
ATOM 499 N N . GLU A 1 69 ? -11.935 -6.073 2.329 1.00 85.69 69 GLU A N 1
ATOM 500 C CA . GLU A 1 69 ? -11.514 -7.067 1.337 1.00 85.69 69 GLU A CA 1
ATOM 501 C C . GLU A 1 69 ? -10.469 -6.527 0.355 1.00 85.69 69 GLU A C 1
ATOM 503 O O . GLU A 1 69 ? -9.536 -7.242 -0.011 1.00 85.69 69 GLU A O 1
ATOM 508 N N . ALA A 1 70 ? -10.585 -5.263 -0.065 1.00 86.44 70 ALA A N 1
ATOM 509 C CA . ALA A 1 70 ? -9.590 -4.646 -0.937 1.00 86.44 70 ALA A CA 1
ATOM 510 C C . ALA A 1 70 ? -8.252 -4.480 -0.212 1.00 86.44 70 ALA A C 1
ATOM 512 O O . ALA A 1 70 ? -7.204 -4.758 -0.793 1.00 86.44 70 ALA A O 1
ATOM 513 N N . ALA A 1 71 ? -8.274 -4.127 1.077 1.00 86.75 71 ALA A N 1
ATOM 514 C CA . ALA A 1 71 ? -7.063 -4.081 1.893 1.00 86.75 71 ALA A CA 1
ATOM 515 C C . ALA A 1 71 ? -6.386 -5.462 1.986 1.00 86.75 71 ALA A C 1
ATOM 517 O O . ALA A 1 71 ? -5.165 -5.553 1.859 1.00 86.75 71 ALA A O 1
ATOM 518 N N . VAL A 1 72 ? -7.167 -6.542 2.125 1.00 87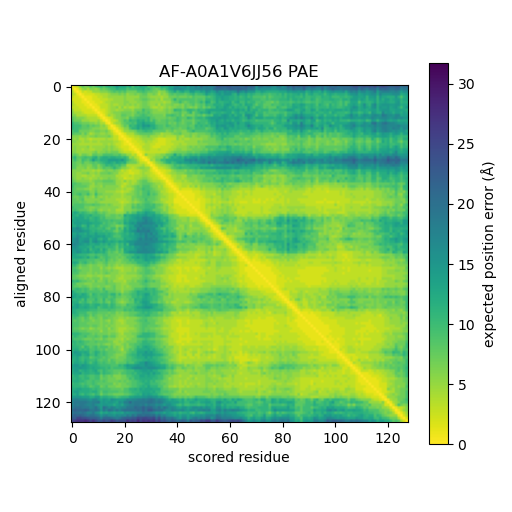.06 72 VAL A N 1
ATOM 519 C CA . VAL A 1 72 ? -6.659 -7.927 2.122 1.00 87.06 72 VAL A CA 1
ATOM 520 C C . VAL A 1 72 ? -6.072 -8.312 0.765 1.00 87.06 72 VAL A C 1
ATOM 522 O O . VAL A 1 72 ? -4.989 -8.896 0.713 1.00 87.06 72 VAL A O 1
ATOM 525 N N . ARG A 1 73 ? -6.734 -7.961 -0.346 1.00 86.50 73 ARG A N 1
ATOM 526 C CA . ARG A 1 73 ? -6.202 -8.200 -1.699 1.00 86.50 73 ARG A CA 1
ATOM 527 C C . ARG A 1 73 ? -4.874 -7.477 -1.914 1.00 86.50 73 ARG A C 1
ATOM 529 O O . ARG A 1 73 ? -3.918 -8.103 -2.362 1.00 86.50 73 ARG A O 1
ATOM 536 N N . ILE A 1 74 ? -4.792 -6.198 -1.540 1.00 87.00 74 ILE A N 1
ATOM 537 C CA . ILE A 1 74 ? -3.557 -5.405 -1.633 1.00 87.00 74 ILE A CA 1
ATOM 538 C C . ILE A 1 74 ? -2.453 -6.033 -0.775 1.00 87.00 74 ILE A C 1
ATOM 540 O O . ILE A 1 74 ? -1.321 -6.166 -1.239 1.00 87.00 74 ILE A O 1
ATOM 544 N N . ALA A 1 75 ? -2.779 -6.450 0.452 1.00 87.06 75 ALA A N 1
ATOM 545 C CA . ALA A 1 75 ? -1.835 -7.113 1.344 1.00 87.06 75 ALA A CA 1
ATOM 546 C C . ALA A 1 75 ? -1.304 -8.421 0.739 1.00 87.06 75 ALA A C 1
ATOM 548 O O . ALA A 1 75 ? -0.100 -8.638 0.759 1.00 87.06 75 ALA A O 1
ATOM 549 N N . ARG A 1 76 ? -2.164 -9.251 0.129 1.00 85.19 76 ARG A N 1
ATOM 550 C CA . ARG A 1 76 ? -1.753 -10.482 -0.574 1.00 85.19 76 ARG A CA 1
ATOM 551 C C . ARG A 1 76 ? -0.862 -10.199 -1.775 1.00 85.19 76 ARG A C 1
ATOM 553 O O . ARG A 1 76 ? 0.169 -10.838 -1.928 1.00 85.19 76 ARG A O 1
ATOM 560 N N . MET A 1 77 ? -1.235 -9.230 -2.610 1.00 83.38 77 MET A N 1
ATOM 561 C CA . MET A 1 77 ? -0.449 -8.859 -3.792 1.00 83.38 77 MET A CA 1
ATOM 562 C C . MET A 1 77 ? 0.948 -8.355 -3.433 1.00 83.38 77 MET A C 1
ATOM 564 O O . MET A 1 77 ? 1.885 -8.529 -4.206 1.00 83.38 77 MET A O 1
ATOM 568 N N . LYS A 1 78 ? 1.077 -7.692 -2.282 1.00 82.69 78 LYS A N 1
ATOM 569 C CA . LYS A 1 78 ? 2.332 -7.098 -1.829 1.00 82.69 78 LYS A CA 1
ATOM 570 C C . LYS A 1 78 ? 3.067 -7.946 -0.787 1.00 82.69 78 LYS A C 1
ATOM 572 O O . LYS A 1 78 ? 4.144 -7.550 -0.352 1.00 82.69 78 LYS A O 1
ATOM 577 N N . PHE A 1 79 ? 2.525 -9.106 -0.428 1.00 81.38 79 PHE A N 1
ATOM 578 C CA . PHE A 1 79 ? 3.041 -9.939 0.653 1.00 81.38 79 PHE A CA 1
ATOM 579 C C . PHE A 1 79 ? 4.515 -10.314 0.440 1.00 81.38 79 PHE A C 1
ATOM 581 O O . PHE A 1 79 ? 5.318 -10.138 1.349 1.00 81.38 79 PHE A O 1
ATOM 588 N N . ASP A 1 80 ? 4.897 -10.678 -0.789 1.00 79.56 80 ASP A N 1
ATOM 589 C CA . ASP A 1 80 ? 6.287 -11.015 -1.149 1.00 79.56 80 ASP A CA 1
ATOM 590 C C . ASP A 1 80 ? 7.281 -9.851 -0.967 1.00 79.56 80 ASP A C 1
ATOM 592 O O . ASP A 1 80 ? 8.488 -10.064 -0.869 1.00 79.56 80 ASP A O 1
ATOM 596 N N . GLY A 1 81 ? 6.792 -8.607 -0.941 1.00 77.69 81 GLY A N 1
ATOM 597 C CA . GLY A 1 81 ? 7.595 -7.399 -0.744 1.00 77.69 81 GLY A CA 1
ATOM 598 C C . GLY A 1 81 ? 7.478 -6.779 0.651 1.00 77.69 81 GLY A C 1
ATOM 599 O O . GLY A 1 81 ? 8.026 -5.697 0.871 1.00 77.69 81 GLY A O 1
ATOM 600 N N . MET A 1 82 ? 6.732 -7.399 1.567 1.00 81.94 82 MET A N 1
ATOM 601 C CA . MET A 1 82 ? 6.534 -6.924 2.937 1.00 81.94 82 MET A CA 1
ATOM 602 C C . MET A 1 82 ? 7.379 -7.725 3.932 1.00 81.94 82 MET A C 1
ATOM 604 O O . MET A 1 82 ? 7.809 -8.841 3.665 1.00 81.94 82 MET A O 1
ATOM 608 N N . LEU A 1 83 ? 7.618 -7.141 5.110 1.00 83.69 83 LEU A N 1
ATOM 609 C CA . LEU A 1 83 ? 8.307 -7.809 6.226 1.00 83.69 83 LEU A CA 1
ATOM 610 C C . LEU A 1 83 ? 7.337 -8.581 7.135 1.00 83.69 83 LEU A C 1
ATOM 612 O O . LEU A 1 83 ? 7.730 -9.096 8.182 1.00 83.69 83 LEU A O 1
ATOM 616 N N . SER A 1 84 ? 6.057 -8.612 6.775 1.00 83.50 84 SER A N 1
ATOM 617 C CA . SER A 1 84 ? 5.004 -9.228 7.566 1.00 83.50 84 SER A CA 1
ATOM 618 C C . SER A 1 84 ? 5.108 -10.749 7.506 1.00 83.50 84 SER A C 1
ATOM 620 O O . SER A 1 84 ? 5.127 -11.335 6.430 1.00 83.50 84 SER A O 1
ATOM 622 N N . TYR A 1 85 ? 5.095 -11.400 8.667 1.00 81.75 85 TYR A N 1
ATOM 623 C CA . TYR A 1 85 ? 5.057 -12.865 8.747 1.00 81.75 85 TYR A CA 1
ATOM 624 C C . TYR A 1 85 ? 3.654 -13.436 8.503 1.00 81.75 85 TYR A C 1
ATOM 626 O O . TYR A 1 85 ? 3.513 -14.555 8.021 1.00 81.75 85 TYR A O 1
ATOM 634 N N . ASP A 1 86 ? 2.620 -12.646 8.799 1.00 85.62 86 ASP A N 1
ATOM 635 C CA . ASP A 1 86 ? 1.218 -13.050 8.731 1.00 85.62 86 ASP A CA 1
ATOM 636 C C . ASP A 1 86 ? 0.411 -12.076 7.872 1.00 85.62 86 ASP A C 1
ATOM 638 O O . ASP A 1 86 ? 0.652 -10.863 7.888 1.00 85.62 86 ASP A O 1
ATOM 642 N N . LEU A 1 87 ? -0.642 -12.581 7.222 1.00 83.44 87 LEU A N 1
ATOM 643 C CA . LEU A 1 87 ? -1.611 -11.754 6.492 1.00 83.44 87 LEU A CA 1
ATOM 644 C C . LEU A 1 87 ? -2.239 -10.673 7.378 1.00 83.44 87 LEU A C 1
ATOM 646 O O . LEU A 1 87 ? -2.422 -9.540 6.940 1.00 83.44 87 LEU A O 1
ATOM 650 N N . LYS A 1 88 ? -2.500 -10.983 8.653 1.00 84.56 88 LYS A N 1
ATOM 651 C CA . LYS A 1 88 ? -3.002 -10.016 9.641 1.00 84.56 88 LYS A CA 1
ATOM 652 C C . LYS A 1 88 ? -2.054 -8.829 9.817 1.00 84.56 88 LYS A C 1
ATOM 654 O O . LYS A 1 88 ? -2.506 -7.690 9.923 1.00 84.56 88 LYS A O 1
ATOM 659 N N . SER A 1 89 ? -0.749 -9.083 9.848 1.00 86.38 89 SER A N 1
ATOM 660 C CA . SER A 1 89 ? 0.273 -8.040 9.972 1.00 86.38 89 SER A CA 1
ATOM 661 C C . SER A 1 89 ? 0.411 -7.250 8.668 1.00 86.38 89 SER A C 1
ATOM 663 O O . SER A 1 89 ? 0.428 -6.022 8.712 1.00 86.38 89 SER A O 1
ATOM 665 N N .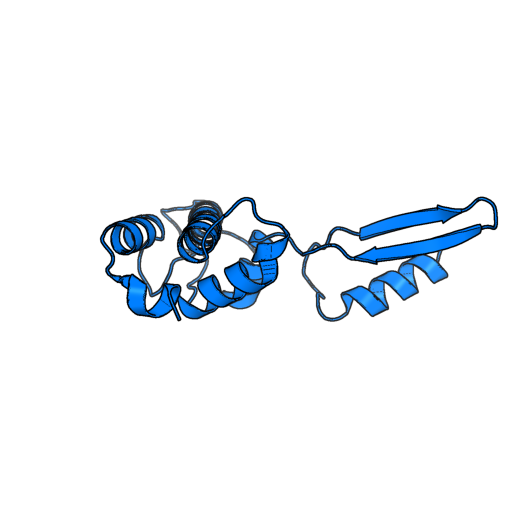 ALA A 1 90 ? 0.367 -7.928 7.518 1.00 87.75 90 ALA A N 1
ATOM 666 C CA . ALA A 1 90 ? 0.389 -7.281 6.205 1.00 87.75 90 ALA A CA 1
ATOM 667 C C . ALA A 1 90 ? -0.804 -6.332 6.010 1.00 87.75 90 ALA A C 1
ATOM 669 O O . ALA A 1 90 ? -0.645 -5.190 5.580 1.00 87.75 90 ALA A O 1
ATOM 670 N N . VAL A 1 91 ? -2.009 -6.749 6.409 1.00 87.94 91 VAL A N 1
ATOM 671 C CA . VAL A 1 91 ? -3.201 -5.891 6.347 1.00 87.94 91 VAL A CA 1
ATOM 672 C C . VAL A 1 91 ? -3.052 -4.674 7.256 1.00 87.94 91 VAL A C 1
ATOM 674 O O . VAL A 1 91 ? -3.381 -3.569 6.835 1.00 87.94 91 VAL A O 1
ATOM 677 N N . LYS A 1 92 ? -2.486 -4.814 8.462 1.00 87.75 92 LYS A N 1
ATOM 678 C CA . LYS A 1 92 ? -2.206 -3.655 9.331 1.00 87.75 92 LYS A CA 1
ATOM 679 C C . LYS A 1 92 ? -1.234 -2.663 8.692 1.00 87.75 92 LYS A C 1
ATOM 681 O O . LYS A 1 92 ? -1.433 -1.461 8.848 1.00 87.75 92 LYS A O 1
ATOM 686 N N . GLU A 1 93 ? -0.220 -3.128 7.967 1.00 88.94 93 GLU A N 1
ATOM 687 C CA . GLU A 1 93 ? 0.696 -2.246 7.228 1.00 88.94 93 GLU A CA 1
ATOM 688 C C . GLU A 1 93 ? -0.034 -1.463 6.124 1.00 88.94 93 GLU A C 1
ATOM 690 O O . GLU A 1 93 ? 0.154 -0.249 5.975 1.00 88.94 93 GLU A O 1
ATOM 695 N N . VAL A 1 94 ? -0.930 -2.130 5.389 1.00 89.06 94 VAL A N 1
ATOM 696 C CA . VAL A 1 94 ? -1.786 -1.473 4.389 1.00 89.06 94 VAL A CA 1
ATOM 697 C C . VAL A 1 94 ? -2.697 -0.437 5.054 1.00 89.06 94 VAL A C 1
ATOM 699 O O . VAL A 1 94 ? -2.736 0.711 4.612 1.00 89.06 94 VAL A O 1
ATOM 702 N N . LEU A 1 95 ? -3.351 -0.785 6.165 1.00 88.50 95 LEU A N 1
ATOM 703 C CA . LEU A 1 95 ? -4.195 0.138 6.935 1.00 88.50 95 LEU A CA 1
ATOM 704 C C . LEU A 1 95 ? -3.409 1.330 7.490 1.00 88.50 95 LEU A C 1
ATOM 706 O O . LEU A 1 95 ? -3.921 2.449 7.516 1.00 88.50 95 LEU A O 1
ATOM 710 N N . GLY A 1 96 ? -2.155 1.119 7.895 1.00 88.12 96 GLY A N 1
ATOM 711 C CA . GLY A 1 96 ? -1.248 2.192 8.295 1.00 88.12 96 GLY A CA 1
ATOM 712 C C . GLY A 1 96 ? -1.005 3.186 7.159 1.00 88.12 96 GLY A C 1
ATOM 713 O O . GLY A 1 96 ? -1.035 4.395 7.378 1.00 88.12 96 GLY A O 1
ATOM 714 N N . THR A 1 97 ? -0.871 2.692 5.927 1.00 88.19 97 THR A N 1
ATOM 715 C CA . THR A 1 97 ? -0.771 3.549 4.736 1.00 88.19 97 THR A CA 1
ATOM 716 C C . THR A 1 97 ? -2.064 4.344 4.519 1.00 88.19 97 THR A C 1
ATOM 718 O O . THR A 1 97 ? -2.004 5.542 4.239 1.00 88.19 97 THR A O 1
ATOM 721 N N . CYS A 1 98 ? -3.236 3.733 4.727 1.00 87.31 98 CYS A N 1
ATOM 722 C CA . CYS A 1 98 ? -4.526 4.428 4.637 1.00 87.31 98 CYS A CA 1
ATOM 723 C C . CYS A 1 98 ? -4.632 5.608 5.618 1.00 87.31 98 CYS A C 1
ATOM 725 O O . CYS A 1 98 ? -5.219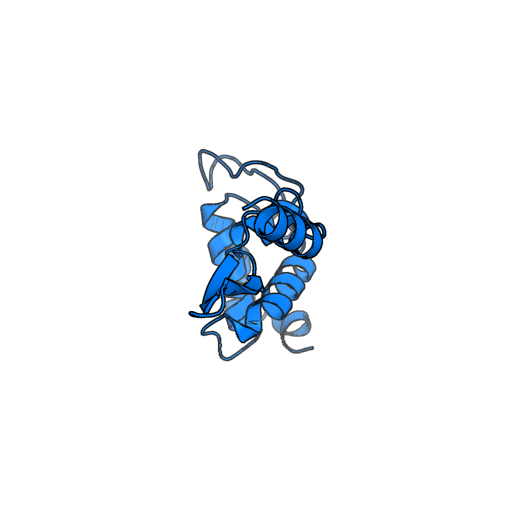 6.630 5.263 1.00 87.31 98 CYS A O 1
ATOM 727 N N . VAL A 1 99 ? -4.016 5.524 6.808 1.00 87.38 99 VAL A N 1
ATOM 728 C CA . VAL A 1 99 ? -3.951 6.654 7.759 1.00 87.38 99 VAL A CA 1
ATOM 729 C C . VAL A 1 99 ? -3.234 7.850 7.141 1.00 87.38 99 VAL A C 1
ATOM 731 O O . VAL A 1 99 ? -3.748 8.961 7.214 1.00 87.38 99 VAL A O 1
ATOM 734 N N . SER A 1 100 ? -2.066 7.638 6.531 1.00 83.94 100 SER A N 1
ATOM 735 C CA . SER A 1 100 ? -1.270 8.717 5.932 1.00 83.94 100 SER A CA 1
ATOM 736 C C . SER A 1 100 ? -1.900 9.290 4.664 1.00 83.94 100 SER A C 1
ATOM 738 O O . SER A 1 100 ? -1.740 10.474 4.387 1.00 83.94 100 SER A O 1
ATOM 740 N N . VAL A 1 101 ? -2.624 8.469 3.898 1.00 84.50 101 VAL A N 1
ATOM 741 C CA . VAL A 1 101 ? -3.342 8.907 2.689 1.00 84.50 101 VAL A CA 1
ATOM 742 C C . VAL A 1 101 ? -4.686 9.563 3.036 1.00 84.50 101 VAL A C 1
ATOM 744 O O . VAL A 1 101 ? -5.213 10.334 2.238 1.00 84.50 101 VAL A O 1
ATOM 747 N N . GLY A 1 102 ? -5.234 9.305 4.226 1.00 84.88 102 GLY A N 1
ATOM 748 C CA . GLY A 1 102 ? -6.537 9.811 4.658 1.00 84.88 102 GLY A CA 1
ATOM 749 C C . GLY A 1 102 ? -7.714 9.063 4.028 1.00 84.88 102 GLY A C 1
ATOM 750 O O . GLY A 1 102 ? -8.705 9.687 3.661 1.00 84.88 102 GLY A O 1
ATOM 751 N N . VAL A 1 103 ? -7.594 7.744 3.877 1.00 87.00 103 VAL A N 1
ATOM 752 C CA . VAL A 1 103 ? -8.652 6.857 3.363 1.00 87.00 103 VAL A CA 1
ATOM 753 C C . VAL A 1 103 ? -9.295 6.119 4.533 1.00 87.00 103 VAL A C 1
ATOM 755 O O . VAL A 1 103 ? -8.577 5.617 5.399 1.00 87.00 103 VAL A O 1
ATOM 758 N N . THR A 1 104 ? -10.625 6.073 4.589 1.00 87.25 104 THR A N 1
ATOM 759 C CA . THR A 1 104 ? -11.368 5.273 5.577 1.00 87.25 104 THR A CA 1
ATOM 760 C C . THR A 1 104 ? -11.502 3.829 5.123 1.00 87.25 104 THR A C 1
ATOM 762 O O . THR A 1 104 ? -11.331 3.521 3.945 1.00 87.25 104 THR A O 1
ATOM 765 N N . VAL A 1 105 ? -11.746 2.929 6.075 1.00 86.31 105 VAL A N 1
ATOM 766 C CA . VAL A 1 105 ? -11.937 1.508 5.784 1.00 86.31 105 VAL A CA 1
ATOM 767 C C . VAL A 1 105 ? -13.265 1.061 6.358 1.00 86.31 105 VAL A C 1
ATOM 769 O O . VAL A 1 105 ? -13.473 1.181 7.564 1.00 86.31 105 VAL A O 1
ATOM 772 N N . GLU A 1 106 ? -14.163 0.604 5.486 1.00 83.38 106 GLU A N 1
ATOM 773 C CA . GLU A 1 106 ? -15.564 0.299 5.820 1.00 83.38 106 GLU A CA 1
ATOM 774 C C . GLU A 1 106 ? -16.267 1.442 6.576 1.00 83.38 106 GLU A C 1
ATOM 776 O O . GLU A 1 106 ? -16.982 1.230 7.558 1.00 83.38 106 GLU A O 1
ATOM 781 N N . GLY A 1 107 ? -16.016 2.691 6.171 1.00 80.81 107 GLY A N 1
ATOM 782 C CA . GLY A 1 107 ? -16.575 3.877 6.825 1.00 80.81 107 GLY A CA 1
ATOM 783 C C . GLY A 1 107 ? -16.021 4.165 8.226 1.00 80.81 107 GLY A C 1
ATOM 784 O O . GLY A 1 107 ? -16.469 5.109 8.879 1.00 80.81 107 GLY A O 1
ATOM 785 N N . GLN A 1 108 ? -15.037 3.398 8.701 1.00 83.25 108 GLN A N 1
ATOM 786 C CA . GLN A 1 108 ? -14.361 3.619 9.977 1.00 83.25 108 GLN A CA 1
ATOM 787 C C . GLN A 1 108 ? -12.974 4.231 9.776 1.00 83.25 108 GLN A C 1
ATOM 789 O O . GLN A 1 108 ? -12.341 4.122 8.720 1.00 83.25 108 GLN A O 1
ATOM 794 N N . LYS A 1 109 ? -12.459 4.888 10.822 1.00 85.19 109 LYS A N 1
ATOM 795 C CA . LYS A 1 109 ? -11.083 5.389 10.796 1.00 85.19 109 LYS A CA 1
ATOM 796 C C . LYS A 1 109 ? -10.129 4.192 10.796 1.00 85.19 109 LYS A C 1
ATOM 798 O O . LYS A 1 109 ? -10.313 3.281 11.605 1.00 85.19 109 LYS A O 1
ATOM 803 N N . PRO A 1 110 ? -9.041 4.209 10.007 1.00 84.25 110 PRO A N 1
ATOM 804 C CA . PRO A 1 110 ? -8.142 3.056 9.934 1.00 84.25 110 PRO A CA 1
ATOM 805 C C . PRO A 1 110 ? -7.522 2.682 11.287 1.00 84.25 110 PRO A C 1
ATOM 807 O O . PRO A 1 110 ? -7.231 1.519 11.531 1.00 84.25 110 PRO A O 1
ATOM 810 N N . ARG A 1 111 ? -7.358 3.649 12.204 1.00 84.44 111 ARG A N 1
ATOM 811 C CA . ARG A 1 111 ? -6.862 3.397 13.571 1.00 84.44 111 ARG A CA 1
ATOM 812 C C . ARG A 1 111 ? -7.816 2.520 14.385 1.00 84.44 111 ARG A C 1
ATOM 814 O O . ARG A 1 111 ? -7.349 1.664 15.131 1.00 84.44 111 ARG A O 1
ATOM 821 N N . ASP A 1 112 ? -9.119 2.723 14.220 1.00 86.00 112 ASP A N 1
ATOM 822 C CA . ASP A 1 112 ? -10.147 1.946 14.913 1.00 86.00 112 ASP A CA 1
ATOM 823 C C . ASP A 1 112 ? -10.228 0.536 14.321 1.00 86.00 112 ASP A C 1
ATOM 825 O O . ASP A 1 112 ? -10.271 -0.441 15.064 1.00 86.00 112 ASP A O 1
ATOM 829 N N . VAL A 1 113 ? -10.098 0.413 12.996 1.00 84.62 113 VAL A N 1
ATOM 830 C CA . VAL A 1 113 ? -10.022 -0.887 12.310 1.00 84.62 113 VAL A CA 1
ATOM 831 C C . VAL A 1 113 ? -8.780 -1.672 12.737 1.00 84.62 113 VAL A C 1
ATOM 833 O O . VAL A 1 113 ? -8.882 -2.850 13.067 1.00 84.62 113 VAL A O 1
ATOM 836 N N . ILE A 1 114 ? -7.606 -1.034 12.826 1.00 85.69 114 ILE A N 1
ATOM 837 C CA . ILE A 1 114 ? -6.380 -1.679 13.331 1.00 85.69 114 ILE A CA 1
ATOM 838 C C . ILE A 1 114 ? -6.586 -2.200 14.759 1.00 85.69 114 ILE A C 1
ATOM 840 O O . ILE A 1 114 ? -6.134 -3.300 15.087 1.00 85.69 114 ILE A O 1
ATOM 844 N N . ARG A 1 115 ? -7.279 -1.432 15.609 1.00 85.88 115 ARG A N 1
ATOM 845 C CA . ARG A 1 115 ? -7.615 -1.858 16.970 1.00 85.88 115 ARG A CA 1
ATOM 846 C C . ARG A 1 115 ? -8.576 -3.046 16.963 1.00 85.88 115 ARG A C 1
ATOM 848 O O . ARG A 1 115 ? -8.271 -4.049 17.590 1.00 85.88 115 ARG A O 1
ATOM 855 N N . ALA A 1 116 ? -9.648 -2.988 16.180 1.00 84.88 116 ALA A N 1
ATOM 856 C CA . ALA A 1 116 ? -10.602 -4.084 16.044 1.00 84.88 116 ALA A CA 1
ATOM 857 C C . ALA A 1 116 ? -9.953 -5.375 15.505 1.00 84.88 116 ALA A C 1
ATOM 859 O O . ALA A 1 116 ? -10.318 -6.472 15.927 1.00 84.88 116 ALA A O 1
ATOM 860 N N . ILE A 1 117 ? -8.952 -5.255 14.623 1.00 83.06 117 ILE A N 1
ATOM 861 C CA . ILE A 1 117 ? -8.128 -6.381 14.160 1.00 83.06 117 ILE A CA 1
ATOM 862 C C . ILE A 1 117 ? -7.262 -6.934 15.300 1.00 83.06 117 ILE A C 1
ATOM 864 O O . ILE A 1 117 ? -7.123 -8.150 15.428 1.00 83.06 117 ILE A O 1
ATOM 868 N N . ASN A 1 118 ? -6.663 -6.082 16.138 1.00 83.69 118 ASN A N 1
ATOM 869 C CA . ASN A 1 118 ? -5.928 -6.544 17.323 1.00 83.69 118 ASN A CA 1
ATOM 870 C C . ASN A 1 118 ? -6.842 -7.280 18.307 1.00 83.69 118 ASN A C 1
ATOM 872 O O . ASN A 1 118 ? -6.438 -8.312 18.832 1.00 83.69 118 ASN A O 1
ATOM 876 N N . ASP A 1 119 ? -8.071 -6.795 18.469 1.00 83.56 119 ASP A N 1
ATOM 877 C CA . ASP A 1 119 ? -9.091 -7.380 19.342 1.00 83.56 119 ASP A CA 1
ATOM 878 C C . ASP A 1 119 ? -9.709 -8.676 18.760 1.00 83.56 119 ASP A C 1
ATOM 880 O O . ASP A 1 119 ? -10.515 -9.327 19.418 1.00 83.56 119 ASP A O 1
ATOM 884 N N . GLY A 1 120 ? -9.319 -9.080 17.541 1.00 77.56 120 GLY A N 1
ATOM 885 C CA . GLY A 1 120 ? -9.723 -10.345 16.907 1.00 77.56 120 GLY A CA 1
ATOM 886 C C . GLY A 1 120 ? -11.046 -10.292 16.136 1.00 77.56 120 GLY A C 1
ATOM 887 O O . GLY A 1 120 ? -11.496 -11.306 15.611 1.00 77.56 120 GLY A O 1
ATOM 888 N N . THR A 1 121 ? -11.655 -9.111 16.007 1.00 74.00 121 THR A N 1
ATOM 889 C CA . THR A 1 121 ? -12.984 -8.917 15.388 1.00 74.00 121 THR A CA 1
ATOM 890 C C . THR A 1 121 ? -13.039 -9.368 13.923 1.00 74.00 121 THR A C 1
ATOM 892 O O . THR A 1 121 ? -14.080 -9.815 13.453 1.00 74.00 121 THR A O 1
ATOM 895 N N . TYR A 1 122 ? -11.914 -9.281 13.207 1.00 70.88 122 TYR A N 1
ATOM 896 C CA . TYR A 1 122 ? -11.809 -9.585 11.773 1.00 70.88 122 TYR A CA 1
ATOM 897 C C . TYR A 1 122 ? -10.965 -10.833 11.468 1.00 70.88 122 TYR A C 1
ATOM 899 O O . TYR A 1 122 ? -10.580 -11.052 10.319 1.00 70.88 122 TYR A O 1
ATOM 907 N N . ASP A 1 123 ? -10.667 -11.668 12.469 1.00 68.12 123 ASP A N 1
ATOM 908 C CA . ASP A 1 123 ? -9.811 -12.848 12.270 1.00 68.12 123 ASP A CA 1
ATOM 909 C C . ASP A 1 123 ? -10.420 -13.861 11.282 1.00 68.12 123 ASP A C 1
ATOM 911 O O . ASP A 1 123 ? -9.683 -14.536 10.569 1.00 68.12 123 ASP A O 1
ATOM 915 N N . SER A 1 124 ? -11.747 -13.895 11.129 1.00 64.00 124 SER A N 1
ATOM 916 C CA . SER A 1 124 ? -12.438 -14.731 10.134 1.00 64.00 124 SER A CA 1
ATOM 917 C C . SER A 1 124 ? -12.101 -14.384 8.677 1.00 64.00 124 SER A C 1
ATOM 919 O O . SER A 1 124 ? -12.112 -15.269 7.827 1.00 64.00 124 SER A O 1
ATOM 921 N N . VAL A 1 125 ? -11.780 -13.121 8.383 1.00 65.50 125 VAL A N 1
ATOM 922 C CA . VAL A 1 125 ? -11.447 -12.634 7.029 1.00 65.50 125 VAL A CA 1
ATOM 923 C C . VAL A 1 125 ? -9.933 -12.682 6.775 1.00 65.50 125 VAL A C 1
ATOM 925 O O . VAL A 1 125 ? -9.482 -12.720 5.632 1.00 65.50 125 VAL A O 1
ATOM 928 N N . LEU A 1 126 ? -9.130 -12.696 7.844 1.00 62.50 126 LEU A N 1
ATOM 929 C CA . LEU A 1 126 ? -7.666 -12.625 7.789 1.00 62.50 126 LEU A CA 1
ATOM 930 C C . LEU A 1 126 ? -6.973 -13.995 7.831 1.00 62.50 126 LEU A C 1
ATOM 932 O O . LEU A 1 126 ? -5.811 -14.082 7.437 1.00 62.50 126 LEU A O 1
ATOM 936 N N . VAL A 1 127 ? -7.663 -15.034 8.311 1.00 56.94 127 VAL A N 1
ATOM 937 C CA . VAL A 1 127 ? -7.142 -16.410 8.456 1.00 56.94 127 VAL A CA 1
ATOM 938 C C . VAL A 1 127 ? -7.609 -17.342 7.319 1.00 56.94 127 VAL A C 1
ATOM 940 O O . VAL A 1 127 ? -7.170 -18.488 7.250 1.00 56.94 127 VAL A O 1
ATOM 943 N N . ALA A 1 128 ? -8.471 -16.863 6.414 1.00 44.16 128 ALA A N 1
ATOM 944 C CA . ALA A 1 128 ? -8.980 -17.628 5.269 1.00 44.16 128 ALA A CA 1
ATOM 945 C C . ALA A 1 128 ? -7.993 -17.718 4.093 1.00 44.16 128 ALA A C 1
ATOM 947 O O . ALA A 1 128 ? -7.273 -16.728 3.828 1.00 44.16 128 ALA A O 1
#

Mean predicted aligned error: 7.76 Å

Sequence (128 aa):
MKAVVDEINKKTADFNGMQVPVIVTVDDKRNFTIEVGIPPTTALVMKEAGIAKGSAEPGTQVAGDLPLEAAVRIARMKFDGMLSYDLKSAVKEVLGTCVSVGVTVEGQKPRDVIRAINDGTYDSVLVA

pLDDT: mean 80.27, std 7.29, range [44.16, 89.06]

Secondary structure (DSSP, 8-state):
-HHHHHHHHHHTGGGTTS---EEEEE-TTS-EEEEE-PPPHHHHHHHHTT-SS--SSBTTB--EEE-HHHHHHHHHHHGGGS--SSHHHHHHHHHHHHHHHTEEETTB-HHHHHHHHHTTTTHHHH--

=== Feature glossary ===
Each block in this record encodes a different view of the same protein. In brief:

Predicted aligned error. PAE(i, j) answers: if I align the predicted and true structures on residue i, how far off (in Å) do I expect residue j to be? A block-diagonal PAE matrix with low values on the blocks and high values off-diagonal is the signature of a multi-domain protein with confidently predicted domains but uncertain inter-domain orientation.

Contact-map, Ramachandran, and PAE plots. Plot images: a contact map (which residues are close in 3D, as an N×N binary image), a Ramachandran scatter (backbone torsion angles, revealing secondary-structure composition at a glance), and — for AlphaFold structures — a PAE heatmap (pairwise prediction confidence).

Backbone torsions (φ/ψ). φ (phi) and ψ (psi) are the two rotatable backbone dihedrals per residue: φ is the C(i-1)–N–Cα–C torsion, ψ is the N–Cα–C–N(i+1) torsion, both in degrees on (−180°, 180°]. α-helical residues cluster near (−60°, −45°); β-strand residues near (−120°, +130°). A Ramachandran plot is simply a scatter of (φ, ψ) for every residue.

Foldseek 3Di. A 3Di character summarizes, for each residue, the relative orientation of the Cα frame of its nearest spatial neighbor. Because it encodes fold topology rather than chemistry, 3Di alignments detect remote structural similarity that sequence alignment misses.

Radius of gyration, Cα contacts, bounding box. Three whole-structure scalars: the radius of gyration (RMS distance of Cα from centroid, in Å), the count of Cα–Cα contacts (pairs closer than 8 Å and separated by more than four residues in sequence — i.e. tertiary, not local, contacts), and the bounding-box dimensions. Together they distinguish compact globular folds from extended fibres or disordered chains.

Sequence. Sequence gives the chain of amino acids in standard one-letter code (A=alanine, C=cysteine, …, Y=tyrosine), read N→C. It is the only feature that is directly encoded by the gene; all structural features are derived from the folded form of this sequence.

mmCIF coordinates. Atomic coordinates in PDBx/mmCIF format — the same representation the Protein Data Bank distributes. Each line of the _atom_site loop places one backbone atom in Cartesian space (units: ångströms, origin: arbitrary).

Secondary structure (3-state, P-SEA). Three-state secondary structure (P-SEA) colla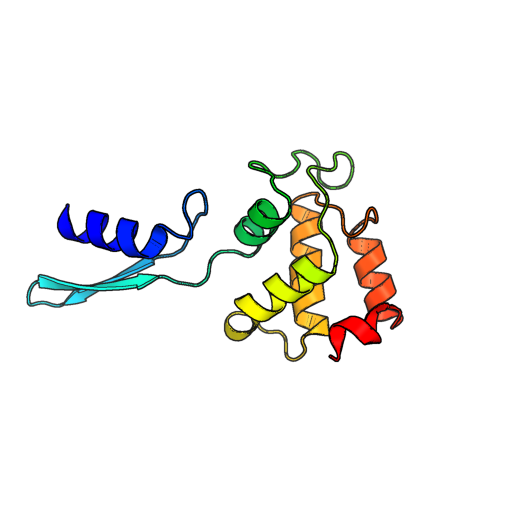pses the eight DSSP classes into helix (a), strand (b), and coil (c). P-SEA assigns these from Cα geometry alone — distances and angles — without requiring backbone oxygens, so it works on any Cα trace.

InterPro / GO / CATH / organism. Functional annotations link the protein to curated databases. InterPro entries identify conserved domains and families by matching the sequence against member-database signatures (Pfam, PROSITE, CDD, …). Gene Ontology (GO) terms describe molecular function, biological process, and cellular component in a controlled vocabulary. CATH places the structure in a hierarchical fold classification (Class/Architecture/Topology/Homologous-superfamily). The organism is the source species.

B-factor. B-factor (Debye–Waller factor) reflects atomic displacement in the crystal lattice. It is an experimental observable (units Å²), not a prediction; low values mean the atom is pinned down, high values mean it moves or is heterogeneous across the crystal.

Rendered structure images. Structure images are PyMOL renders from six orthogonal camera directions. Cartoon representation draws helices as coils and strands as arrows; sticks shows the backbone as bonds; surface shows the solvent-excluded envelope. Rainbow coloring maps sequence position to hue (blue→red, N→C); chain coloring assigns a distinct color per polypeptide.

Solvent-accessible surface area. Solvent-accessible surface area (SASA) is the area in Å² traced out by the centre of a 1.4 Å probe sphere (a water molecule) rolled over the protein's van der Waals surface (Shrake–Rupley / Lee–Richards construction). Buried residues have near-zero SASA; fully exposed residues can exceed 200 Å². The total SASA scales roughly with the number of surface residues.

Secondary structure (8-state, DSSP). The SS8 string is DSSP's per-residue secondary-structure call. α-helix (H) means an i→i+4 H-bond ladder; β-strand (E) means the residue participates in a β-sheet; 3₁₀ (G) and π (I) are tighter and wider helices; T/S are turns/bends; '-' is loop.

pLDDT. For AlphaFold models, the B-factor field carries pLDDT — the model's own estimate of local accuracy on a 0–100 scale. Regions with pLDDT<50 should be treated as essentially unmodeled; they often correspond to intrinsically disordered segments.

Nearest PDB structures. Nearest PDB neighbors are the top structural matches found by Foldseek when searching this structure against the entire Protein Data Bank. Each hit reports a TM-score (0 to 1; >0.5 almost always implies the same fold) and an E-value. These are *structural* homologs — they may share no detectable sequence similarity.